Protein AF-A0A9P0MMR3-F1 (afdb_monomer_lite)

Organism: Acanthoscelides obtectus (NCBI:txid200917)

Structure (mmCIF, N/CA/C/O backbone):
data_AF-A0A9P0MMR3-F1
#
_entry.id   AF-A0A9P0MMR3-F1
#
loop_
_atom_site.group_PDB
_atom_site.id
_atom_site.type_symbol
_atom_site.label_atom_id
_atom_site.label_alt_id
_atom_site.label_comp_id
_atom_site.label_asym_id
_atom_site.label_entity_id
_atom_site.label_seq_id
_atom_site.pdbx_PDB_ins_code
_atom_site.Cartn_x
_atom_site.Cartn_y
_atom_site.Cartn_z
_atom_site.occupancy
_atom_site.B_iso_or_equiv
_atom_site.auth_seq_id
_atom_site.auth_comp_id
_atom_site.auth_asym_id
_atom_site.auth_atom_id
_atom_site.pdbx_PDB_model_num
ATOM 1 N N . MET A 1 1 ? 3.814 -23.183 -3.529 1.00 34.50 1 MET A N 1
ATOM 2 C CA . MET A 1 1 ? 4.160 -22.040 -2.656 1.00 34.50 1 MET A CA 1
ATOM 3 C C . MET A 1 1 ? 5.621 -21.688 -2.897 1.00 34.50 1 MET A C 1
ATOM 5 O O . MET A 1 1 ? 6.483 -22.452 -2.488 1.00 34.50 1 MET A O 1
ATOM 9 N N . GLN A 1 2 ? 5.901 -20.615 -3.640 1.00 33.88 2 GLN A N 1
ATOM 10 C CA . GLN A 1 2 ? 7.260 -20.095 -3.837 1.00 33.88 2 GLN A CA 1
ATOM 11 C C . GLN A 1 2 ? 7.485 -18.952 -2.844 1.00 33.88 2 GLN A C 1
ATOM 13 O O . GLN A 1 2 ? 6.692 -18.016 -2.793 1.00 33.88 2 GLN A O 1
ATOM 18 N N . TYR A 1 3 ? 8.532 -19.063 -2.030 1.00 31.17 3 TYR A N 1
ATOM 19 C CA . TYR A 1 3 ? 8.912 -18.060 -1.040 1.00 31.17 3 TYR A CA 1
ATOM 20 C C . TYR A 1 3 ? 9.879 -17.061 -1.685 1.00 31.17 3 TYR A C 1
ATOM 22 O O . TYR A 1 3 ? 10.925 -17.465 -2.193 1.00 31.17 3 TYR A O 1
ATOM 30 N N . ILE A 1 4 ? 9.547 -15.768 -1.665 1.00 45.44 4 ILE A N 1
ATOM 31 C CA . ILE A 1 4 ? 10.468 -14.704 -2.082 1.00 45.44 4 ILE A CA 1
ATOM 32 C C . ILE A 1 4 ? 11.330 -14.341 -0.869 1.00 45.44 4 ILE A C 1
ATOM 34 O O . ILE A 1 4 ? 10.827 -13.914 0.165 1.00 45.44 4 ILE A O 1
ATOM 38 N N . LYS A 1 5 ? 12.641 -14.571 -0.983 1.00 45.25 5 LYS A N 1
ATOM 39 C CA . LYS A 1 5 ? 13.635 -14.284 0.057 1.00 45.25 5 LYS A CA 1
ATOM 40 C C . LYS A 1 5 ? 14.046 -12.812 -0.050 1.00 45.25 5 LYS A C 1
ATOM 42 O O . LYS A 1 5 ? 14.695 -12.431 -1.021 1.00 45.25 5 LYS A O 1
ATOM 47 N N . ILE A 1 6 ? 13.665 -11.988 0.923 1.00 49.28 6 ILE A N 1
ATOM 48 C CA . ILE A 1 6 ? 14.084 -10.581 0.986 1.00 49.28 6 ILE A CA 1
ATOM 49 C C . ILE A 1 6 ? 15.432 -10.509 1.705 1.00 49.28 6 ILE A C 1
ATOM 51 O O . ILE A 1 6 ? 15.544 -10.873 2.873 1.00 49.28 6 ILE A O 1
ATOM 55 N N . HIS A 1 7 ? 16.464 -10.053 0.996 1.00 49.53 7 HIS A N 1
ATOM 56 C CA . HIS A 1 7 ? 17.766 -9.737 1.579 1.00 49.53 7 HIS A CA 1
ATOM 57 C C . HIS A 1 7 ? 17.802 -8.251 1.968 1.00 49.53 7 HIS A C 1
ATOM 59 O O . HIS A 1 7 ? 17.783 -7.382 1.095 1.00 49.53 7 HIS A O 1
ATOM 65 N N . ASN A 1 8 ? 17.854 -7.969 3.273 1.00 43.75 8 ASN A N 1
ATOM 66 C CA . ASN A 1 8 ? 18.071 -6.626 3.813 1.00 43.75 8 ASN A CA 1
ATOM 67 C C . ASN A 1 8 ? 19.559 -6.267 3.715 1.00 43.75 8 ASN A C 1
ATOM 69 O O . ASN A 1 8 ? 20.393 -6.916 4.342 1.00 43.75 8 ASN A O 1
ATOM 73 N N . TYR A 1 9 ? 19.878 -5.237 2.934 1.00 48.06 9 TYR A N 1
ATOM 74 C CA . TYR A 1 9 ? 21.189 -4.593 2.923 1.00 48.06 9 TYR A CA 1
ATOM 75 C C . TYR A 1 9 ? 20.982 -3.089 3.100 1.00 48.06 9 TYR A C 1
ATOM 77 O O . TYR A 1 9 ? 20.534 -2.411 2.171 1.00 48.06 9 TYR A O 1
ATOM 85 N N . ASP A 1 10 ? 21.305 -2.600 4.295 1.00 49.66 10 ASP A N 1
ATOM 86 C CA . ASP A 1 10 ? 21.458 -1.181 4.602 1.00 49.66 10 ASP A CA 1
ATOM 87 C C . ASP A 1 10 ? 22.781 -0.689 4.000 1.00 49.66 10 ASP A C 1
ATOM 89 O O . ASP A 1 10 ? 23.857 -1.142 4.392 1.00 49.66 10 ASP A O 1
ATOM 93 N N . ALA A 1 11 ? 22.720 0.219 3.023 1.00 45.44 11 ALA A N 1
ATOM 94 C CA . ALA A 1 11 ? 23.901 0.901 2.494 1.00 45.44 11 ALA A CA 1
ATOM 95 C C . ALA A 1 11 ? 23.573 2.358 2.106 1.00 45.44 11 ALA A C 1
ATOM 97 O O . ALA A 1 11 ? 22.445 2.626 1.680 1.00 45.44 11 ALA A O 1
ATOM 98 N N . PRO A 1 12 ? 24.525 3.303 2.252 1.00 49.56 12 PRO A N 1
ATOM 99 C CA . PRO A 1 12 ? 24.256 4.739 2.204 1.00 49.56 12 PRO A CA 1
ATOM 100 C C . PRO A 1 12 ? 24.059 5.259 0.773 1.00 49.56 12 PRO A C 1
ATOM 102 O O . PRO A 1 12 ? 24.617 4.727 -0.186 1.00 49.56 12 PRO A O 1
ATOM 105 N N . LEU A 1 13 ? 23.275 6.335 0.657 1.00 50.72 13 LEU A N 1
ATOM 106 C CA . LEU A 1 13 ? 22.993 7.087 -0.568 1.00 50.72 13 LEU A CA 1
ATOM 107 C C . LEU A 1 13 ? 24.263 7.753 -1.129 1.00 50.72 13 LEU A C 1
ATOM 109 O O . LEU A 1 13 ? 24.527 8.914 -0.835 1.00 50.72 13 LEU A O 1
ATOM 113 N N . GLU A 1 14 ? 25.011 7.062 -1.989 1.00 45.06 14 GLU A N 1
ATOM 114 C CA . GLU A 1 14 ? 25.963 7.717 -2.892 1.00 45.06 14 GLU A CA 1
ATOM 115 C C . GLU A 1 14 ? 25.780 7.287 -4.349 1.00 45.06 14 GLU A C 1
ATOM 117 O O . GLU A 1 14 ? 25.609 6.118 -4.701 1.00 45.06 14 GLU A O 1
ATOM 122 N N . MET A 1 15 ? 25.801 8.308 -5.203 1.00 53.66 15 MET A N 1
ATOM 123 C CA . MET A 1 15 ? 25.639 8.252 -6.645 1.00 53.66 15 MET A CA 1
ATOM 124 C C . MET A 1 15 ? 26.799 7.499 -7.301 1.00 53.66 15 MET A C 1
ATOM 126 O O . MET A 1 15 ? 27.866 8.069 -7.495 1.00 53.66 15 MET A O 1
ATOM 130 N N . VAL A 1 16 ? 26.575 6.262 -7.750 1.00 45.81 16 VAL A N 1
ATOM 131 C CA . VAL A 1 16 ? 27.387 5.664 -8.820 1.00 45.81 16 VAL A CA 1
ATOM 132 C C . VAL A 1 16 ? 26.504 4.777 -9.692 1.00 45.81 16 VAL A C 1
ATOM 134 O O . VAL A 1 16 ? 25.931 3.794 -9.226 1.00 45.81 16 VAL A O 1
ATOM 137 N N . ALA A 1 17 ? 26.446 5.097 -10.986 1.00 49.06 17 ALA A N 1
ATOM 138 C CA . ALA A 1 17 ? 26.015 4.181 -12.033 1.00 49.06 17 ALA A CA 1
ATOM 139 C C . ALA A 1 17 ? 26.987 2.985 -12.088 1.00 49.06 17 ALA A C 1
ATOM 141 O O . ALA A 1 17 ? 27.932 2.959 -12.874 1.00 49.06 17 ALA A O 1
ATOM 142 N N . LYS A 1 18 ? 26.801 2.005 -11.198 1.00 45.69 18 LYS A N 1
ATOM 143 C CA . LYS A 1 18 ? 27.467 0.702 -11.256 1.00 45.69 18 LYS A CA 1
ATOM 144 C C . LYS A 1 18 ? 26.534 -0.288 -11.944 1.00 45.69 18 LYS A C 1
ATOM 146 O O . LYS A 1 18 ? 25.351 -0.370 -11.630 1.00 45.69 18 LYS A O 1
ATOM 151 N N . ARG A 1 19 ? 27.114 -0.983 -12.922 1.00 49.12 19 ARG A N 1
ATOM 152 C CA . ARG A 1 19 ? 26.506 -1.981 -13.808 1.00 49.12 19 ARG A CA 1
ATOM 153 C C . ARG A 1 19 ? 25.524 -2.889 -13.068 1.00 49.12 19 ARG A C 1
ATOM 155 O O . ARG A 1 19 ? 25.860 -3.430 -12.021 1.00 49.12 19 ARG A O 1
ATOM 162 N N . ASP A 1 20 ? 24.345 -3.017 -13.668 1.00 57.41 20 ASP A N 1
ATOM 163 C CA . ASP A 1 20 ? 23.297 -4.015 -13.455 1.00 57.41 20 ASP A CA 1
ATOM 164 C C . ASP A 1 20 ? 23.376 -4.836 -12.164 1.00 57.41 20 ASP A C 1
ATOM 166 O O . ASP A 1 20 ? 23.573 -6.050 -12.188 1.00 57.41 20 ASP A O 1
ATOM 170 N N . SER A 1 21 ? 23.077 -4.208 -11.022 1.00 62.78 21 SER A N 1
ATOM 171 C CA . SER A 1 21 ? 22.437 -4.983 -9.964 1.00 62.78 21 SER A CA 1
ATOM 172 C C . SER A 1 21 ? 21.150 -5.534 -10.571 1.00 62.78 21 SER A C 1
ATOM 174 O O . SER A 1 21 ? 20.329 -4.748 -11.048 1.00 62.78 21 SER A O 1
ATOM 176 N N . GLY A 1 22 ? 20.968 -6.857 -10.598 1.00 85.25 22 GLY A N 1
ATOM 177 C CA . GLY A 1 22 ? 19.776 -7.556 -11.114 1.00 85.25 22 GLY A CA 1
ATOM 178 C C . GLY A 1 22 ? 18.480 -7.250 -10.350 1.00 85.25 22 GLY A C 1
ATOM 179 O O . GLY A 1 22 ? 17.554 -8.054 -10.337 1.00 85.25 22 GLY A O 1
ATOM 180 N N . TYR A 1 23 ? 18.415 -6.085 -9.708 1.00 89.75 23 TYR A N 1
ATOM 181 C CA . TYR A 1 23 ? 17.390 -5.629 -8.802 1.00 89.75 23 TYR A CA 1
ATOM 182 C C . TYR A 1 23 ? 17.092 -4.145 -9.024 1.00 89.75 23 TYR A C 1
ATOM 184 O O . TYR A 1 23 ? 17.996 -3.344 -9.271 1.00 89.75 23 TYR A O 1
ATOM 192 N N . TYR A 1 24 ? 15.827 -3.785 -8.862 1.00 89.88 24 TYR A N 1
ATOM 193 C CA . TYR A 1 24 ? 15.349 -2.424 -8.671 1.00 89.88 24 TYR A CA 1
ATOM 194 C C . TYR A 1 24 ? 14.958 -2.195 -7.210 1.00 89.88 24 TYR A C 1
ATOM 196 O O . TYR A 1 24 ? 14.756 -3.145 -6.457 1.00 89.88 24 TYR A O 1
ATOM 204 N N . LYS A 1 25 ? 14.830 -0.932 -6.805 1.00 90.81 25 LYS A N 1
ATOM 205 C CA . LYS A 1 25 ? 14.342 -0.557 -5.475 1.00 90.81 25 LYS A CA 1
ATOM 206 C C . LYS A 1 25 ? 12.849 -0.238 -5.529 1.00 90.81 25 LYS A C 1
ATOM 208 O O . LYS A 1 25 ? 12.412 0.466 -6.433 1.00 90.81 25 LYS A O 1
ATOM 213 N N . CYS A 1 26 ? 12.090 -0.762 -4.570 1.00 92.38 26 CYS A N 1
ATOM 214 C CA . CYS A 1 26 ? 10.693 -0.409 -4.346 1.00 92.38 26 CYS A CA 1
ATOM 215 C C . CYS A 1 26 ? 10.598 1.032 -3.831 1.00 92.38 26 CYS A C 1
ATOM 217 O O . CYS A 1 26 ? 11.261 1.373 -2.856 1.00 92.38 26 CYS A O 1
ATOM 219 N N . ASP A 1 27 ? 9.738 1.855 -4.419 1.00 92.31 27 ASP A N 1
ATOM 220 C CA . ASP A 1 27 ? 9.565 3.262 -4.035 1.00 92.31 27 ASP A CA 1
ATOM 221 C C . ASP A 1 27 ? 8.799 3.448 -2.713 1.00 92.31 27 ASP A C 1
ATOM 223 O O . ASP A 1 27 ? 8.794 4.539 -2.154 1.00 92.31 27 ASP A O 1
ATOM 227 N N . SER A 1 28 ? 8.156 2.395 -2.193 1.00 93.75 28 SER A N 1
ATOM 228 C CA . SER A 1 28 ? 7.421 2.452 -0.920 1.00 93.75 28 SER A CA 1
ATOM 229 C C . SER A 1 28 ? 8.237 1.948 0.271 1.00 93.75 28 SER A C 1
ATOM 231 O O . SER A 1 28 ? 8.272 2.616 1.300 1.00 93.75 28 SER A O 1
ATOM 233 N N . CYS A 1 29 ? 8.876 0.779 0.159 1.00 94.12 29 CYS A N 1
ATOM 234 C CA . CYS A 1 29 ? 9.623 0.171 1.267 1.00 94.12 29 CYS A CA 1
ATOM 235 C C . CYS A 1 29 ? 11.145 0.205 1.090 1.00 94.12 29 CYS A C 1
ATOM 237 O O . CYS A 1 29 ? 11.857 -0.310 1.944 1.00 94.12 29 CYS A O 1
ATOM 239 N N . PHE A 1 30 ? 11.653 0.734 -0.031 1.00 92.12 30 PHE A N 1
ATOM 240 C CA . PHE A 1 30 ? 13.079 0.735 -0.400 1.00 92.12 30 PHE A CA 1
ATOM 241 C C . PHE A 1 30 ? 13.733 -0.661 -0.477 1.00 92.12 30 PHE A C 1
ATOM 243 O O . PHE A 1 30 ? 14.950 -0.788 -0.644 1.00 92.12 30 PHE A O 1
ATOM 250 N N . GLY A 1 31 ? 12.925 -1.726 -0.431 1.00 91.00 31 GLY A N 1
ATOM 251 C CA . GLY A 1 31 ? 13.357 -3.106 -0.630 1.00 91.00 31 GLY A CA 1
ATOM 252 C C . GLY A 1 31 ? 13.800 -3.377 -2.069 1.00 91.00 31 GLY A C 1
ATOM 253 O O . GLY A 1 31 ? 13.408 -2.676 -3.002 1.00 91.00 31 GLY A O 1
ATOM 254 N N . SER A 1 32 ? 14.629 -4.400 -2.259 1.00 91.38 32 SER A N 1
ATOM 255 C CA . SER A 1 32 ? 15.117 -4.804 -3.582 1.00 91.38 32 SER A CA 1
ATOM 256 C C . SER A 1 32 ? 14.155 -5.793 -4.251 1.00 91.38 32 SER A C 1
ATOM 258 O O . SER A 1 32 ? 13.713 -6.751 -3.623 1.00 91.38 32 SER A O 1
ATOM 260 N N . VAL A 1 33 ? 13.875 -5.605 -5.539 1.00 90.44 33 VAL A N 1
ATOM 261 C CA . VAL A 1 33 ? 13.003 -6.460 -6.360 1.00 90.44 33 VAL A CA 1
ATOM 262 C C . VAL A 1 33 ? 13.769 -6.897 -7.601 1.00 90.44 33 VAL A C 1
ATOM 264 O O . VAL A 1 33 ? 14.322 -6.041 -8.283 1.00 90.44 33 VAL A O 1
ATOM 267 N N . HI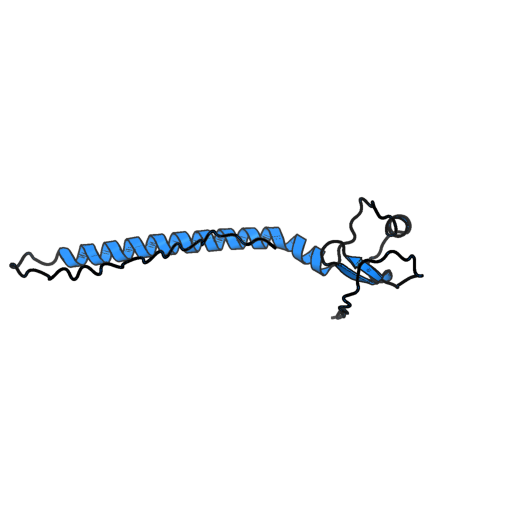S A 1 34 ? 13.819 -8.196 -7.909 1.00 90.31 34 HIS A N 1
ATOM 268 C CA . HIS A 1 34 ? 14.520 -8.688 -9.103 1.00 90.31 34 HIS A CA 1
ATOM 269 C C . HIS A 1 34 ? 13.963 -8.044 -10.375 1.00 90.31 34 HIS A C 1
ATOM 271 O O . HIS A 1 34 ? 12.744 -7.973 -10.526 1.00 90.31 34 HIS A O 1
ATOM 277 N N . LYS A 1 35 ? 14.829 -7.658 -11.319 1.00 87.75 35 LYS A N 1
ATOM 278 C CA . LYS A 1 35 ? 14.399 -7.096 -12.614 1.00 87.75 35 LYS A CA 1
ATOM 279 C C . LYS A 1 35 ? 13.437 -8.033 -13.355 1.00 87.75 35 LYS A C 1
ATOM 281 O O . LYS A 1 35 ? 12.439 -7.566 -13.897 1.00 87.75 35 LYS A O 1
ATOM 286 N N . ASP A 1 36 ? 13.689 -9.337 -13.279 1.00 86.06 36 ASP A N 1
ATOM 287 C CA . ASP A 1 36 ? 12.886 -10.366 -13.950 1.00 86.06 36 ASP A CA 1
ATOM 288 C C . ASP A 1 36 ? 11.531 -10.617 -13.268 1.00 86.06 36 ASP A C 1
ATOM 290 O O . ASP A 1 36 ? 10.610 -11.132 -13.891 1.00 86.06 36 ASP A O 1
ATOM 294 N N . CYS A 1 37 ? 11.373 -10.239 -11.993 1.00 85.94 37 CYS A N 1
ATOM 295 C CA . CYS A 1 37 ? 10.119 -10.442 -11.262 1.00 85.94 37 CYS A CA 1
ATOM 296 C C . CYS A 1 37 ? 9.098 -9.318 -11.481 1.00 85.94 37 CYS A C 1
ATOM 298 O O . CYS A 1 37 ? 7.915 -9.527 -11.232 1.00 85.94 37 CYS A O 1
ATOM 300 N N . VAL A 1 38 ? 9.526 -8.122 -11.906 1.00 85.94 38 VAL A N 1
ATOM 301 C CA . VAL A 1 38 ? 8.635 -6.946 -11.996 1.00 85.94 38 VAL A CA 1
ATOM 302 C C . VAL A 1 38 ? 7.913 -6.798 -13.333 1.00 85.94 38 VAL A C 1
ATOM 304 O O . VAL A 1 38 ? 7.099 -5.887 -13.455 1.00 85.94 38 VAL A O 1
ATOM 307 N N . ASN A 1 39 ? 8.154 -7.698 -14.297 1.00 87.12 39 ASN A N 1
ATOM 308 C CA . ASN A 1 39 ? 7.462 -7.762 -15.596 1.00 87.12 39 ASN A CA 1
ATOM 309 C C . ASN A 1 39 ? 7.310 -6.392 -16.285 1.00 87.12 39 ASN A C 1
ATOM 311 O O . ASN A 1 39 ? 6.271 -6.090 -16.868 1.00 87.12 39 ASN A O 1
ATOM 315 N N . LEU A 1 40 ? 8.344 -5.553 -16.192 1.00 88.38 40 LEU A N 1
ATOM 316 C CA . LEU A 1 40 ? 8.338 -4.231 -16.807 1.00 88.38 40 LEU A CA 1
ATOM 317 C C . LEU A 1 40 ? 8.492 -4.357 -18.322 1.00 88.38 40 LEU A C 1
ATOM 319 O O . LEU A 1 40 ? 9.330 -5.110 -18.823 1.00 88.38 40 LEU A O 1
ATOM 323 N N . THR A 1 41 ? 7.732 -3.558 -19.058 1.00 90.50 41 THR A N 1
ATOM 324 C CA . THR A 1 41 ? 7.919 -3.381 -20.497 1.00 90.50 41 THR A CA 1
ATOM 325 C C . THR A 1 41 ? 9.259 -2.702 -20.790 1.00 90.50 41 THR A C 1
ATOM 327 O O . THR A 1 41 ? 9.830 -1.994 -19.955 1.00 90.50 41 THR A O 1
ATOM 330 N N . SER A 1 42 ? 9.766 -2.848 -22.018 1.00 87.94 42 SER A N 1
ATOM 331 C CA . SER A 1 42 ? 11.028 -2.211 -22.426 1.00 87.94 42 SER A CA 1
ATOM 332 C C . SER A 1 42 ? 11.016 -0.687 -22.248 1.00 87.94 42 SER A C 1
ATOM 334 O O . SER A 1 42 ? 12.058 -0.095 -21.972 1.00 87.94 42 SER A O 1
ATOM 336 N N . SER A 1 43 ? 9.850 -0.051 -22.385 1.00 89.25 43 SER A N 1
ATOM 337 C CA . SER A 1 43 ? 9.673 1.387 -22.157 1.00 89.25 43 SER A CA 1
ATOM 338 C C . SER A 1 43 ? 9.795 1.748 -20.675 1.00 89.25 43 SER A C 1
ATOM 340 O O . SER A 1 43 ? 10.483 2.706 -20.338 1.00 89.25 43 SER A O 1
ATOM 342 N N . GLU A 1 44 ? 9.204 0.957 -19.779 1.00 89.12 44 GLU A N 1
ATOM 343 C CA . GLU A 1 44 ? 9.274 1.188 -18.330 1.00 89.12 44 GLU A CA 1
ATOM 344 C C . GLU A 1 44 ? 10.682 0.951 -17.780 1.00 89.12 44 GLU A C 1
ATOM 346 O O . GLU A 1 44 ? 11.179 1.749 -16.984 1.00 89.12 44 GLU A O 1
ATOM 351 N N . VAL A 1 45 ? 11.370 -0.089 -18.261 1.00 89.19 45 VAL A N 1
ATOM 352 C CA . VAL A 1 45 ? 12.774 -0.371 -17.918 1.00 89.19 45 VAL A CA 1
ATOM 353 C C . VAL A 1 45 ? 13.674 0.830 -18.223 1.00 89.19 45 VAL A C 1
ATOM 355 O O . VAL A 1 45 ? 14.524 1.181 -17.403 1.00 89.19 45 VAL A O 1
ATOM 358 N N . ARG A 1 46 ? 13.467 1.504 -19.365 1.00 87.81 46 ARG A N 1
ATOM 359 C CA . ARG A 1 46 ? 14.224 2.711 -19.751 1.00 87.81 46 ARG A CA 1
ATOM 360 C C . ARG A 1 46 ? 13.974 3.896 -18.818 1.00 87.81 46 ARG A C 1
ATOM 362 O O . ARG A 1 46 ? 14.847 4.750 -18.689 1.00 87.81 46 ARG A O 1
ATOM 369 N N . CYS A 1 47 ? 12.818 3.949 -18.159 1.00 88.25 47 CYS A N 1
ATOM 370 C CA . CYS A 1 47 ? 12.468 5.017 -17.225 1.00 88.25 47 CYS A CA 1
ATOM 371 C C . CYS A 1 47 ? 13.002 4.784 -15.803 1.00 88.25 47 CYS A C 1
ATOM 373 O O . CYS A 1 47 ? 13.179 5.749 -15.064 1.00 88.25 47 CYS A O 1
ATOM 375 N N . MET A 1 48 ? 13.298 3.539 -15.414 1.00 87.06 48 MET A N 1
ATOM 376 C CA . MET A 1 48 ? 13.784 3.211 -14.067 1.00 87.06 48 MET A CA 1
ATOM 377 C C . MET A 1 48 ? 15.063 3.950 -13.624 1.00 87.06 48 MET A C 1
ATOM 379 O O . MET A 1 48 ? 15.093 4.386 -12.474 1.00 87.06 48 MET A O 1
ATOM 383 N N . PRO A 1 49 ? 16.108 4.150 -14.450 1.00 84.12 49 PRO A N 1
ATOM 384 C CA . PRO A 1 49 ? 17.306 4.877 -14.016 1.00 84.12 49 PRO A CA 1
ATOM 385 C C . PRO A 1 49 ? 17.111 6.400 -13.892 1.00 84.12 49 PRO A C 1
ATOM 387 O O . PRO A 1 49 ? 18.012 7.090 -13.416 1.00 84.12 49 PRO A O 1
ATOM 390 N N . LEU A 1 50 ? 15.969 6.954 -14.319 1.00 86.75 50 LEU A N 1
ATOM 391 C CA . LEU A 1 50 ? 15.724 8.394 -14.266 1.00 86.75 50 LEU A CA 1
ATOM 392 C C . LEU A 1 50 ? 15.394 8.837 -12.834 1.00 86.75 50 LEU A C 1
ATOM 394 O O . LEU A 1 50 ? 14.452 8.341 -12.221 1.00 86.75 50 LEU A O 1
ATOM 398 N N . GLN A 1 51 ? 16.129 9.831 -12.326 1.00 79.25 51 GLN A N 1
ATOM 399 C CA . GLN A 1 51 ? 15.944 10.363 -10.966 1.00 79.25 51 GLN A CA 1
ATOM 400 C C . GLN A 1 51 ? 14.576 11.028 -10.739 1.00 79.25 51 GLN A C 1
ATOM 402 O O . GLN A 1 51 ? 14.090 11.068 -9.615 1.00 79.25 51 GLN A O 1
ATOM 407 N N . LYS A 1 52 ? 13.951 11.561 -11.796 1.00 84.12 52 LYS A N 1
ATOM 408 C CA . LYS A 1 52 ? 12.648 12.247 -11.750 1.00 84.12 52 LYS A CA 1
ATOM 409 C C . LYS A 1 52 ? 11.596 11.479 -12.548 1.00 84.12 52 LYS A C 1
ATOM 411 O O . LYS A 1 52 ? 10.965 12.028 -13.450 1.00 84.12 52 LYS A O 1
ATOM 416 N N . ARG A 1 53 ? 11.458 10.182 -12.278 1.00 87.38 53 ARG A N 1
ATOM 417 C CA . ARG A 1 53 ? 10.428 9.352 -12.912 1.00 87.38 53 ARG A CA 1
ATOM 418 C C . ARG A 1 53 ? 9.061 9.596 -12.268 1.00 87.38 53 ARG A C 1
ATOM 420 O O . ARG A 1 53 ? 8.958 9.715 -11.053 1.00 87.38 53 ARG A O 1
ATOM 427 N N . VAL A 1 54 ? 8.018 9.654 -13.097 1.00 86.44 54 VAL A N 1
ATOM 428 C CA . VAL A 1 54 ? 6.613 9.721 -12.644 1.00 86.44 54 VAL A CA 1
ATOM 429 C C . VAL A 1 54 ? 6.106 8.332 -12.247 1.00 86.44 54 VAL A C 1
ATOM 431 O O . VAL A 1 54 ? 5.282 8.195 -11.348 1.00 86.44 54 VAL A O 1
ATOM 434 N N . LEU A 1 55 ? 6.609 7.296 -12.922 1.00 87.00 55 LEU A N 1
ATOM 435 C CA . LEU A 1 55 ? 6.192 5.919 -12.704 1.00 87.00 55 LEU A CA 1
ATOM 436 C C . LEU A 1 55 ? 6.919 5.334 -11.489 1.00 87.00 55 LEU A C 1
ATOM 438 O O . LEU A 1 55 ? 8.150 5.258 -11.472 1.00 87.00 55 LEU A O 1
ATOM 442 N N . LEU A 1 56 ? 6.138 4.933 -10.487 1.00 90.69 56 LEU A N 1
ATOM 443 C CA . LEU A 1 56 ? 6.633 4.313 -9.262 1.00 90.69 56 LEU A CA 1
ATOM 444 C C . LEU A 1 56 ? 6.700 2.794 -9.423 1.00 90.69 56 LEU A C 1
ATOM 446 O O . LEU A 1 56 ? 5.756 2.160 -9.895 1.00 90.69 56 LEU A O 1
ATOM 450 N N . LEU A 1 57 ? 7.799 2.203 -8.972 1.00 92.19 57 LEU A N 1
ATOM 451 C CA . LEU A 1 57 ? 7.976 0.770 -8.856 1.00 92.19 57 LEU A CA 1
ATOM 452 C C . LEU A 1 57 ? 7.626 0.326 -7.437 1.00 92.19 57 LEU A C 1
ATOM 454 O O . LEU A 1 57 ? 8.372 0.569 -6.494 1.00 92.19 57 LEU A O 1
ATOM 458 N N . ILE A 1 58 ? 6.507 -0.372 -7.281 1.00 92.88 58 ILE A N 1
ATOM 459 C CA . ILE A 1 58 ? 6.047 -0.874 -5.982 1.00 92.88 58 ILE A CA 1
ATOM 460 C C . ILE A 1 58 ? 6.152 -2.403 -5.971 1.00 92.88 58 ILE A C 1
ATOM 462 O O . ILE A 1 58 ? 5.694 -3.058 -6.907 1.00 92.88 58 ILE A O 1
ATOM 466 N N . CYS A 1 59 ? 6.757 -2.984 -4.930 1.00 92.25 59 CYS A N 1
ATOM 467 C CA . CYS A 1 59 ? 6.839 -4.439 -4.778 1.00 92.25 59 CYS A CA 1
ATOM 468 C C . CYS A 1 59 ? 5.464 -5.048 -4.465 1.00 92.25 59 CYS A C 1
ATOM 470 O O . CYS A 1 59 ? 4.551 -4.359 -4.004 1.00 92.25 59 CYS A O 1
ATOM 472 N N . ASP A 1 60 ? 5.310 -6.352 -4.683 1.00 91.75 60 ASP A N 1
ATOM 473 C CA . ASP A 1 60 ? 4.009 -7.006 -4.526 1.00 91.75 60 ASP A CA 1
ATOM 474 C C . ASP A 1 60 ? 3.494 -7.005 -3.083 1.00 91.75 60 ASP A C 1
ATOM 476 O O . ASP A 1 60 ? 2.288 -6.907 -2.869 1.00 91.75 60 ASP A O 1
ATOM 480 N N . GLU A 1 61 ? 4.381 -7.026 -2.089 1.00 92.19 61 GLU A N 1
ATOM 481 C CA . GLU A 1 61 ? 3.996 -6.886 -0.681 1.00 92.19 61 GLU A CA 1
ATOM 482 C C . GLU A 1 61 ? 3.367 -5.517 -0.407 1.00 92.19 61 GLU A C 1
ATOM 484 O O . GLU A 1 61 ? 2.270 -5.428 0.148 1.00 92.19 61 GLU A O 1
ATOM 489 N N . CYS A 1 62 ? 4.012 -4.444 -0.873 1.00 94.19 62 CYS A N 1
ATOM 490 C CA . CYS A 1 62 ? 3.474 -3.093 -0.772 1.00 94.19 62 CYS A CA 1
ATOM 491 C C . CYS A 1 62 ? 2.163 -2.952 -1.557 1.00 94.19 62 CYS A C 1
ATOM 493 O O . CYS A 1 62 ? 1.219 -2.359 -1.042 1.00 94.19 62 CYS A O 1
ATOM 495 N N . LYS A 1 63 ? 2.050 -3.537 -2.759 1.00 92.88 63 LYS A N 1
ATOM 496 C CA . LYS A 1 63 ? 0.788 -3.543 -3.524 1.00 92.88 6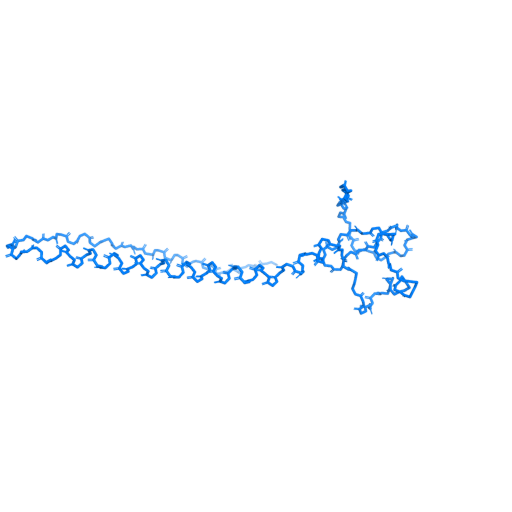3 LYS A CA 1
ATOM 497 C C . LYS A 1 63 ? -0.341 -4.209 -2.740 1.00 92.88 63 LYS A C 1
ATOM 499 O O . LYS A 1 63 ? -1.439 -3.663 -2.669 1.00 92.88 63 LYS A O 1
ATOM 504 N N . GLN A 1 64 ? -0.079 -5.366 -2.132 1.00 94.25 64 GLN A N 1
ATOM 505 C CA . GLN A 1 64 ? -1.068 -6.075 -1.320 1.00 94.25 64 GLN A CA 1
ATOM 506 C C . GLN A 1 64 ? -1.471 -5.272 -0.084 1.00 94.25 64 GLN A C 1
ATOM 508 O O . GLN A 1 64 ? -2.654 -5.227 0.252 1.00 94.25 64 GLN A O 1
ATOM 513 N N . LEU A 1 65 ? -0.514 -4.623 0.581 1.00 94.00 65 LEU A N 1
ATOM 514 C CA . LEU A 1 65 ? -0.796 -3.770 1.730 1.00 94.00 65 LEU A CA 1
ATOM 515 C C . LEU A 1 65 ? -1.674 -2.579 1.335 1.00 94.00 65 LEU A C 1
ATOM 517 O O . LEU A 1 65 ? -2.709 -2.359 1.961 1.00 94.00 65 LEU A O 1
ATOM 521 N N . ILE A 1 66 ? -1.312 -1.863 0.268 1.00 93.69 66 ILE A N 1
ATOM 522 C CA . ILE A 1 66 ? -2.080 -0.724 -0.256 1.00 93.69 66 ILE A CA 1
ATOM 523 C C . ILE A 1 66 ? -3.500 -1.163 -0.634 1.00 93.69 66 ILE A C 1
ATOM 525 O O . ILE A 1 66 ? -4.464 -0.491 -0.278 1.00 93.69 66 ILE A O 1
ATOM 529 N N . ALA A 1 67 ? -3.654 -2.324 -1.276 1.00 93.81 67 ALA A N 1
ATOM 530 C CA . ALA A 1 67 ? -4.967 -2.869 -1.618 1.00 93.81 67 ALA A CA 1
ATOM 531 C C . ALA A 1 67 ? -5.818 -3.212 -0.379 1.00 93.81 67 ALA A C 1
ATOM 533 O O . ALA A 1 67 ? -7.042 -3.095 -0.419 1.00 93.81 67 ALA A O 1
ATOM 534 N N . ARG A 1 68 ? -5.191 -3.620 0.733 1.00 94.31 68 ARG A N 1
ATOM 535 C CA . ARG A 1 68 ? -5.871 -3.954 1.997 1.00 94.31 68 ARG A CA 1
ATOM 536 C C . ARG A 1 68 ? -6.126 -2.743 2.895 1.00 94.31 68 ARG A C 1
ATOM 538 O O . ARG A 1 68 ? -6.988 -2.829 3.769 1.00 94.31 68 ARG A O 1
ATOM 545 N N . MET A 1 69 ? -5.432 -1.622 2.693 1.00 94.31 69 MET A N 1
ATOM 546 C CA . MET A 1 69 ? -5.564 -0.426 3.535 1.00 94.31 69 MET A CA 1
ATOM 547 C C . MET A 1 69 ? -7.011 0.065 3.704 1.00 94.31 69 MET A C 1
ATOM 549 O O . MET A 1 69 ? -7.399 0.297 4.848 1.00 94.31 69 MET A O 1
ATOM 553 N N . PRO A 1 70 ? -7.847 0.182 2.651 1.00 93.81 70 PRO A N 1
ATOM 554 C CA . PRO A 1 70 ? -9.230 0.637 2.816 1.00 93.81 70 PRO A CA 1
ATOM 555 C C . PRO A 1 70 ? -10.043 -0.266 3.752 1.00 93.81 70 PRO A C 1
ATOM 557 O O . PRO A 1 70 ? -10.809 0.213 4.586 1.00 93.81 70 PRO A O 1
ATOM 560 N N . TYR A 1 71 ? -9.832 -1.580 3.654 1.00 95.25 71 TYR A N 1
ATOM 561 C CA . TYR A 1 71 ? -10.475 -2.556 4.527 1.00 95.25 71 TYR A CA 1
ATOM 562 C C . TYR A 1 71 ? -9.986 -2.430 5.976 1.00 95.25 71 TYR A C 1
ATOM 564 O O . TYR A 1 71 ? -10.792 -2.446 6.903 1.00 95.25 71 TYR A O 1
ATOM 572 N N . MET A 1 72 ? -8.680 -2.234 6.180 1.00 94.94 72 MET A N 1
ATOM 573 C CA . MET A 1 72 ? -8.116 -1.996 7.512 1.00 94.94 72 MET A CA 1
ATOM 574 C C . MET A 1 72 ? -8.690 -0.735 8.164 1.00 94.94 72 MET A C 1
ATOM 576 O O . MET A 1 72 ? -9.066 -0.781 9.332 1.00 94.94 72 MET A O 1
ATOM 580 N N . VAL A 1 73 ? -8.810 0.364 7.414 1.00 96.44 73 VAL A N 1
ATOM 581 C CA . VAL A 1 73 ? -9.417 1.611 7.905 1.00 96.44 73 VAL A CA 1
ATOM 582 C C . VAL A 1 73 ? -10.863 1.371 8.335 1.00 96.44 73 VAL A C 1
ATOM 584 O O . VAL A 1 73 ? -11.230 1.736 9.450 1.00 96.44 73 VAL A O 1
ATOM 587 N N . LYS A 1 74 ? -11.654 0.679 7.507 1.00 96.94 74 LYS A N 1
ATOM 588 C CA . LYS A 1 74 ? -13.044 0.341 7.829 1.00 96.94 74 LYS A CA 1
ATOM 589 C C . LYS A 1 74 ? -13.158 -0.479 9.120 1.00 96.94 74 LYS A C 1
ATOM 591 O O . LYS A 1 74 ? -13.933 -0.118 9.999 1.00 96.94 74 LYS A O 1
ATOM 596 N N . MET A 1 75 ? -12.346 -1.528 9.277 1.00 96.75 75 MET A N 1
ATOM 597 C CA . MET A 1 75 ? -12.333 -2.330 10.509 1.00 96.75 75 MET A CA 1
ATOM 598 C C . MET A 1 75 ? -11.958 -1.494 11.738 1.00 96.75 75 MET A C 1
ATOM 600 O O . MET A 1 75 ? -12.541 -1.659 12.805 1.00 96.75 75 MET A O 1
ATOM 604 N N . MET A 1 76 ? -10.999 -0.571 11.614 1.00 96.75 76 MET A N 1
ATOM 605 C CA . MET A 1 76 ? -10.629 0.314 12.722 1.00 96.75 76 MET A CA 1
ATOM 606 C C . MET A 1 76 ? -11.775 1.247 13.126 1.00 96.75 76 MET A C 1
ATOM 608 O O . MET A 1 76 ? -11.927 1.550 14.309 1.00 96.75 76 MET A O 1
ATOM 612 N N . GLU A 1 77 ? -12.574 1.720 12.172 1.00 97.25 77 GLU A N 1
ATOM 613 C CA . GLU A 1 77 ? -13.759 2.535 12.448 1.00 97.25 77 GLU A CA 1
ATOM 614 C C . GLU A 1 77 ? -14.878 1.728 13.112 1.00 97.25 77 GLU A C 1
ATOM 616 O O . GLU A 1 77 ? -15.493 2.213 14.064 1.00 97.25 77 GLU A O 1
ATOM 621 N N . GLU A 1 78 ? -15.108 0.495 12.660 1.00 97.12 78 GLU A N 1
ATOM 622 C CA . GLU A 1 78 ? -16.062 -0.437 13.271 1.00 97.12 78 GLU A CA 1
ATOM 623 C C . GLU A 1 78 ? -15.671 -0.740 14.722 1.00 97.12 78 GLU A C 1
ATOM 625 O O . GLU A 1 78 ? -16.468 -0.512 15.630 1.00 97.12 78 GLU A O 1
ATOM 630 N N . ILE A 1 79 ? -14.408 -1.093 14.975 1.00 97.19 79 ILE A N 1
ATOM 631 C CA . ILE A 1 79 ? -13.895 -1.339 16.332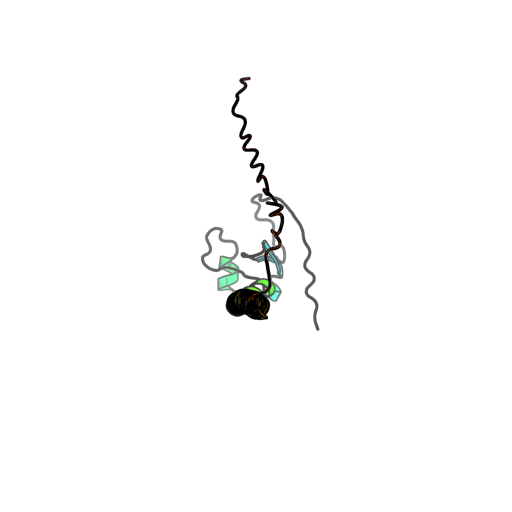 1.00 97.19 79 ILE A CA 1
ATOM 632 C C . ILE A 1 79 ? -14.039 -0.095 17.219 1.00 97.19 79 ILE A C 1
ATOM 634 O O . ILE A 1 79 ? -14.440 -0.193 18.379 1.00 97.19 79 ILE A O 1
ATOM 638 N N . LYS A 1 80 ? -13.735 1.103 16.703 1.00 96.62 80 LYS A N 1
ATOM 639 C CA . LYS A 1 80 ? -13.920 2.353 17.462 1.00 96.62 80 LYS A CA 1
ATOM 640 C C . LYS A 1 80 ? -15.384 2.582 17.835 1.00 96.62 80 LYS A C 1
ATOM 642 O O . LYS A 1 80 ? -15.651 3.063 18.937 1.00 96.62 80 LYS A O 1
ATOM 647 N N . ARG A 1 81 ? -16.313 2.249 16.937 1.00 96.75 81 ARG A N 1
ATOM 648 C CA . ARG A 1 81 ? -17.755 2.344 17.183 1.00 96.75 81 ARG A CA 1
ATOM 649 C C . ARG A 1 81 ? -18.193 1.351 18.253 1.00 96.75 81 ARG A C 1
ATOM 651 O O . ARG A 1 81 ? -18.792 1.768 19.236 1.00 96.75 81 ARG A O 1
ATOM 658 N N . GLU A 1 82 ? -17.800 0.088 18.125 1.00 95.69 82 GLU A N 1
ATOM 659 C CA . GLU A 1 82 ? -18.107 -0.953 19.110 1.00 95.69 82 GLU A CA 1
ATOM 660 C C . GLU A 1 82 ? -17.569 -0.602 20.504 1.00 95.69 82 GLU A C 1
ATOM 662 O O . GLU A 1 82 ? -18.274 -0.746 21.502 1.00 95.69 82 GLU A O 1
ATOM 667 N N . LEU A 1 83 ? -16.351 -0.055 20.595 1.00 95.62 83 LEU A N 1
ATOM 668 C CA . LEU A 1 83 ? -15.785 0.426 21.859 1.00 95.62 83 LEU A CA 1
ATOM 669 C C . LEU A 1 83 ? -16.570 1.605 22.449 1.00 95.62 83 LEU A C 1
ATOM 671 O O . LEU A 1 83 ? -16.740 1.684 23.671 1.00 95.62 83 LEU A O 1
ATOM 675 N N . ALA A 1 84 ? -17.034 2.535 21.613 1.00 93.50 84 ALA A N 1
ATOM 676 C CA . ALA A 1 84 ? -17.849 3.661 22.057 1.00 93.50 84 ALA A CA 1
ATOM 677 C C . ALA A 1 84 ? -19.209 3.187 22.594 1.00 93.50 84 ALA A C 1
ATOM 679 O O . ALA A 1 84 ? -19.627 3.619 23.674 1.00 93.50 84 ALA A O 1
ATOM 680 N N . ASP A 1 85 ? -19.847 2.251 21.894 1.00 93.38 85 ASP A N 1
ATOM 681 C CA . ASP A 1 85 ? -21.121 1.653 22.287 1.00 93.38 85 ASP A CA 1
ATOM 682 C C . ASP A 1 85 ? -20.980 0.858 23.587 1.00 93.38 85 ASP A C 1
ATOM 684 O O . ASP A 1 85 ? -21.750 1.063 24.530 1.00 93.38 85 ASP A O 1
ATOM 688 N N . LEU A 1 86 ? -19.935 0.034 23.705 1.00 93.06 86 LEU A N 1
ATOM 689 C CA . LEU A 1 86 ? -19.641 -0.726 24.918 1.00 93.06 86 LEU A CA 1
ATOM 690 C C . LEU A 1 86 ? -19.426 0.199 26.124 1.00 93.06 86 LEU A C 1
ATOM 692 O O . LEU A 1 86 ? -19.992 -0.024 27.195 1.00 93.06 86 LEU A O 1
ATOM 696 N N . LYS A 1 87 ? -18.654 1.279 25.956 1.00 90.38 87 LYS A N 1
ATOM 697 C CA . LYS A 1 87 ? -18.410 2.268 27.017 1.00 90.38 87 LYS A CA 1
ATOM 698 C C . LYS A 1 87 ? -19.684 3.016 27.417 1.00 90.38 87 LYS A C 1
ATOM 700 O O . LYS A 1 87 ? -19.865 3.322 28.598 1.00 90.38 87 LYS A O 1
ATOM 705 N N . SER A 1 88 ? -20.555 3.321 26.457 1.00 87.44 88 SER A N 1
ATOM 706 C CA . SER A 1 88 ? -21.855 3.956 26.698 1.00 87.44 88 SER A CA 1
ATOM 707 C C . SER A 1 88 ? -22.781 3.038 27.496 1.00 87.44 88 SER A C 1
ATOM 709 O O . SER A 1 88 ? -23.326 3.449 28.523 1.00 87.44 88 SER A O 1
ATOM 711 N N . ASN A 1 89 ? -22.890 1.774 27.089 1.00 82.00 89 ASN A N 1
ATOM 712 C CA . ASN A 1 89 ? -23.733 0.781 27.752 1.00 82.00 89 ASN A CA 1
ATOM 713 C 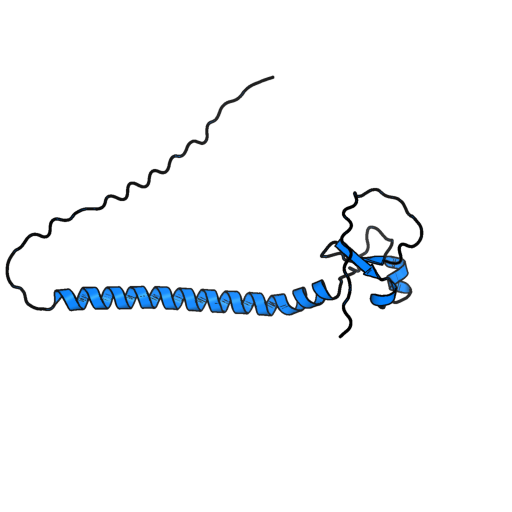C . ASN A 1 89 ? -23.233 0.465 29.166 1.00 82.00 89 ASN A C 1
ATOM 715 O O . ASN A 1 89 ? -24.018 0.513 30.108 1.00 82.00 89 ASN A O 1
ATOM 719 N N . TYR A 1 90 ? -21.919 0.309 29.358 1.00 82.75 90 TYR A N 1
ATOM 720 C CA . TYR A 1 90 ? -21.337 0.119 30.690 1.00 82.75 90 TYR A CA 1
ATOM 721 C C . TYR A 1 90 ? -21.688 1.263 31.655 1.00 82.75 90 TYR A C 1
ATOM 723 O O . TYR A 1 90 ? -22.033 1.031 32.816 1.00 82.75 90 TYR A O 1
ATOM 731 N N . ARG A 1 91 ? -21.648 2.519 31.187 1.00 77.06 91 ARG A N 1
ATOM 732 C CA . ARG A 1 91 ? -22.049 3.680 32.000 1.00 77.06 91 ARG A CA 1
ATOM 733 C C . ARG A 1 91 ? -23.533 3.646 32.363 1.00 77.06 91 ARG A C 1
ATOM 735 O O . ARG A 1 91 ? -23.866 3.923 33.514 1.00 77.06 91 ARG A O 1
ATOM 742 N N . LYS A 1 92 ? -24.407 3.294 31.416 1.00 75.25 92 LYS A N 1
ATOM 743 C CA . LYS A 1 92 ? -25.857 3.181 31.647 1.00 75.25 92 LYS A CA 1
ATOM 744 C C . LYS A 1 92 ? -26.186 2.073 32.647 1.00 75.25 92 LYS A C 1
ATOM 746 O O . LYS A 1 92 ? -26.953 2.315 33.573 1.00 75.25 92 LYS A O 1
ATOM 751 N N . ASP A 1 93 ? -25.548 0.913 32.527 1.00 74.62 93 ASP A N 1
ATOM 752 C CA . ASP A 1 93 ? -25.762 -0.221 33.431 1.00 74.62 93 ASP A CA 1
ATOM 753 C C . ASP A 1 93 ? -25.247 0.063 34.843 1.00 74.62 93 ASP A C 1
ATOM 755 O O . ASP A 1 93 ? -25.881 -0.305 35.833 1.00 74.62 93 ASP A O 1
ATOM 759 N N . THR A 1 94 ? -24.119 0.768 34.953 1.00 70.81 94 THR A N 1
ATOM 760 C CA . THR A 1 94 ? -23.589 1.216 36.248 1.00 70.81 94 THR A CA 1
ATOM 761 C C . THR A 1 94 ? -24.540 2.221 36.899 1.00 70.81 94 THR A C 1
ATOM 763 O O . THR A 1 94 ? -24.866 2.083 38.076 1.00 70.81 94 THR A O 1
ATOM 766 N N . TYR A 1 95 ? -25.052 3.188 36.132 1.00 61.84 95 TYR A N 1
ATOM 767 C CA . TYR A 1 95 ? -26.027 4.162 36.624 1.00 61.84 95 TYR A CA 1
ATOM 768 C C . TYR A 1 95 ? -27.340 3.492 37.061 1.00 61.84 95 TYR A C 1
ATOM 770 O O . TYR A 1 95 ? -27.845 3.772 38.146 1.00 61.84 95 TYR A O 1
ATOM 778 N N . ALA A 1 96 ? -27.854 2.539 36.278 1.00 67.69 96 ALA A N 1
ATOM 779 C CA . ALA A 1 96 ? -29.065 1.788 36.602 1.00 67.69 96 ALA A CA 1
ATOM 780 C C . ALA A 1 96 ? -28.913 0.910 37.858 1.00 67.69 96 ALA A C 1
ATOM 782 O O . ALA A 1 96 ? -29.868 0.768 38.622 1.00 67.69 96 ALA A O 1
ATOM 783 N N . LYS A 1 97 ? -27.727 0.337 38.104 1.00 69.69 97 LYS A N 1
ATOM 784 C CA . LYS A 1 97 ? -27.432 -0.411 39.339 1.00 69.69 97 LYS A CA 1
ATOM 785 C C . LYS A 1 97 ? -27.375 0.502 40.566 1.00 69.69 97 LYS A C 1
ATOM 787 O O . LYS A 1 97 ? -27.931 0.148 41.596 1.00 69.69 97 LYS A O 1
ATOM 792 N N . VAL A 1 98 ? -26.771 1.688 40.455 1.00 67.88 98 VAL A N 1
ATOM 793 C CA . VAL A 1 98 ? -26.732 2.663 41.561 1.00 67.88 98 VAL A CA 1
ATOM 794 C C . VAL A 1 98 ? -28.137 3.165 41.910 1.00 67.88 98 VAL A C 1
ATOM 796 O O . VAL A 1 98 ? -28.467 3.257 43.088 1.00 67.88 98 VAL A O 1
ATOM 799 N N . LEU A 1 99 ? -28.987 3.421 40.909 1.00 59.94 99 LEU A N 1
ATOM 800 C CA . LEU A 1 99 ? -30.352 3.913 41.131 1.00 59.94 99 LEU A CA 1
ATOM 801 C C . LEU A 1 99 ? -31.271 2.883 41.810 1.00 59.94 99 LEU A C 1
ATOM 803 O O . LEU A 1 99 ? -32.119 3.247 42.616 1.00 59.94 99 LEU A O 1
ATOM 807 N N . LYS A 1 100 ? -31.109 1.591 41.497 1.00 65.50 100 LYS A N 1
ATOM 808 C CA . LYS A 1 100 ? -31.898 0.513 42.119 1.00 65.50 100 LYS A CA 1
ATOM 809 C C . LYS A 1 100 ? -31.514 0.269 43.580 1.00 65.50 100 LYS A C 1
ATOM 811 O O . LYS A 1 100 ? -32.354 -0.160 44.363 1.00 65.50 100 LYS A O 1
ATOM 816 N N . ASN A 1 101 ? -30.277 0.585 43.959 1.00 58.44 101 ASN A N 1
ATOM 817 C CA . ASN A 1 101 ? -29.792 0.410 45.328 1.00 58.44 101 ASN A CA 1
ATOM 818 C C . ASN A 1 101 ? -30.270 1.518 46.285 1.00 58.44 101 ASN A C 1
ATOM 820 O O . ASN A 1 101 ? -30.165 1.353 47.495 1.00 58.44 101 ASN A O 1
ATOM 824 N N . THR A 1 102 ? -30.790 2.639 45.777 1.00 56.62 102 THR A N 1
ATOM 825 C CA . THR A 1 102 ? -31.290 3.755 46.600 1.00 56.62 102 THR A CA 1
ATOM 826 C C . THR A 1 102 ? -32.805 3.740 46.813 1.00 56.62 102 THR A C 1
ATOM 828 O O . THR A 1 102 ? -33.325 4.623 47.487 1.00 56.62 102 THR A O 1
ATOM 831 N N . THR A 1 103 ? -33.531 2.756 46.266 1.00 53.19 103 THR A N 1
ATOM 832 C CA . THR A 1 103 ? -35.005 2.684 46.355 1.00 53.19 103 THR A CA 1
ATOM 833 C C . THR A 1 103 ? -35.544 1.607 47.302 1.00 53.19 103 THR A C 1
ATOM 835 O O . THR A 1 103 ? -36.758 1.500 47.466 1.00 53.19 103 THR A O 1
ATOM 838 N N . SER A 1 104 ? -34.689 0.840 47.984 1.00 47.56 104 SER A N 1
ATOM 839 C CA . SER A 1 104 ? -35.117 -0.025 49.089 1.00 47.56 104 SER A CA 1
ATOM 840 C C . SER A 1 104 ? -35.133 0.752 50.414 1.00 47.56 104 SER A C 1
ATOM 842 O O . SER A 1 104 ? -34.099 0.857 51.061 1.00 47.56 104 SER A O 1
ATOM 844 N N . ALA A 1 105 ? -36.323 1.253 50.770 1.00 45.75 105 ALA A N 1
ATOM 845 C CA . ALA A 1 105 ? -36.787 1.749 52.078 1.00 45.75 105 ALA A CA 1
ATOM 846 C C . ALA A 1 105 ? -36.022 2.922 52.760 1.00 45.75 105 ALA A C 1
ATOM 848 O O . ALA A 1 105 ? -34.812 2.856 52.969 1.00 45.75 105 ALA A O 1
ATOM 849 N N . PRO A 1 106 ? -36.727 3.996 53.184 1.00 49.34 106 PRO A N 1
ATOM 850 C CA . PRO A 1 106 ? -36.156 5.057 54.003 1.00 49.34 106 PRO A CA 1
ATOM 851 C C . PRO A 1 106 ? -36.174 4.654 55.482 1.00 49.34 106 PRO A C 1
ATOM 853 O O . PRO A 1 106 ? -37.096 5.022 56.200 1.00 49.34 106 PRO A O 1
ATOM 856 N N . ASP A 1 107 ? -35.144 3.954 55.951 1.00 44.00 107 ASP A N 1
ATOM 857 C CA . ASP A 1 107 ? -34.907 3.820 57.390 1.00 44.00 107 ASP A CA 1
ATOM 858 C C . ASP A 1 107 ? -33.612 4.528 57.794 1.00 44.00 107 ASP A C 1
ATOM 860 O O . ASP A 1 107 ? -32.502 4.123 57.461 1.00 44.00 107 ASP A O 1
ATOM 864 N N . SER A 1 108 ? -33.813 5.614 58.547 1.00 51.47 108 SER A N 1
ATOM 865 C CA . SER A 1 108 ? -32.940 6.148 59.598 1.00 51.47 108 SER A CA 1
ATOM 866 C C . SER A 1 108 ? -31.449 6.359 59.291 1.00 51.47 108 SER A C 1
ATOM 868 O O . SER A 1 108 ? -30.642 5.438 59.275 1.00 51.47 108 SER A O 1
ATOM 870 N N . ILE A 1 109 ? -31.090 7.644 59.190 1.00 52.56 109 ILE A N 1
ATOM 871 C CA . ILE A 1 109 ? -29.868 8.288 59.70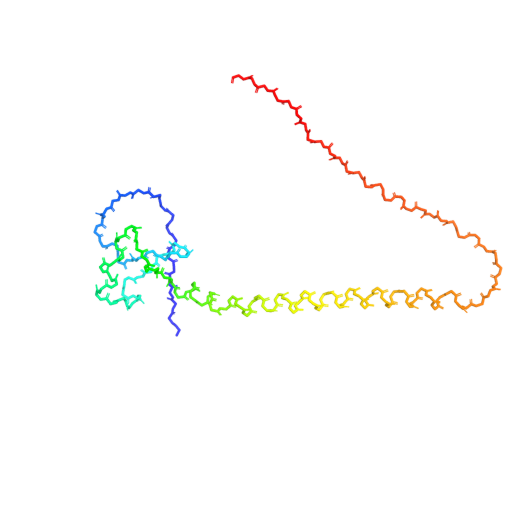5 1.00 52.56 109 ILE A CA 1
ATOM 872 C C . ILE A 1 109 ? -28.740 7.307 60.076 1.00 52.56 109 ILE A C 1
ATOM 874 O O . ILE A 1 109 ? -28.606 6.893 61.225 1.00 52.56 109 ILE A O 1
ATOM 878 N N . ASN A 1 110 ? -27.834 7.049 59.137 1.00 48.19 110 ASN A N 1
ATOM 879 C CA . ASN A 1 110 ? -26.440 6.860 59.508 1.00 48.19 110 ASN A CA 1
ATOM 880 C C . ASN A 1 110 ? -25.535 7.491 58.452 1.00 48.19 110 ASN A C 1
ATOM 882 O O . ASN A 1 110 ? -25.607 7.190 57.263 1.00 48.19 110 ASN A O 1
ATOM 886 N N . LYS A 1 111 ? -24.749 8.463 58.906 1.00 46.94 111 LYS A N 1
ATOM 887 C CA . LYS A 1 111 ? -23.912 9.355 58.104 1.00 46.94 111 LYS A CA 1
ATOM 888 C C . LYS A 1 111 ? -22.801 8.513 57.454 1.00 46.94 111 LYS A C 1
ATOM 890 O O . LYS A 1 111 ? -21.937 8.030 58.187 1.00 46.94 111 LYS A O 1
ATOM 895 N N . PRO A 1 112 ? -22.751 8.336 56.122 1.00 43.50 112 PRO A N 1
ATOM 896 C CA . PRO A 1 112 ? -21.583 7.738 55.506 1.00 43.50 112 PRO A CA 1
ATOM 897 C C . PRO A 1 112 ? -20.470 8.783 55.534 1.00 43.50 112 PRO A C 1
ATOM 899 O O . PRO A 1 112 ? -20.601 9.870 54.966 1.00 43.50 112 PRO A O 1
ATOM 902 N N . SER A 1 113 ? -19.383 8.462 56.232 1.00 49.19 113 SER A N 1
ATOM 903 C CA . SER A 1 113 ? -18.121 9.184 56.117 1.00 49.19 113 SER A CA 1
ATOM 904 C C . SER A 1 113 ? -17.709 9.195 54.644 1.00 49.19 113 SER A C 1
ATOM 906 O O . SER A 1 113 ? -17.306 8.174 54.085 1.00 49.19 113 SER A O 1
ATOM 908 N N . LEU A 1 114 ? -17.868 10.351 53.999 1.00 44.41 114 LEU A N 1
ATOM 909 C CA . LEU A 1 114 ? -17.282 10.648 52.700 1.00 44.41 114 LEU A CA 1
ATOM 910 C C . LEU A 1 114 ? -15.765 10.652 52.885 1.00 44.41 114 LEU A C 1
ATOM 912 O O . LEU A 1 114 ? -15.163 11.681 53.189 1.00 44.41 114 LEU A O 1
ATOM 916 N N . HIS A 1 115 ? -15.131 9.498 52.687 1.00 47.88 115 HIS A N 1
ATOM 917 C CA . HIS A 1 115 ? -13.715 9.472 52.362 1.00 47.88 115 HIS A CA 1
ATOM 918 C C . HIS A 1 115 ? -13.579 10.041 50.948 1.00 47.88 115 HIS A C 1
ATOM 920 O O . HIS A 1 115 ? -13.584 9.325 49.949 1.00 47.88 115 HIS A O 1
ATOM 926 N N . THR A 1 116 ? -13.522 11.369 50.863 1.00 46.72 116 THR A N 1
ATOM 927 C CA . THR A 1 116 ? -13.103 12.082 49.664 1.00 46.72 116 THR A CA 1
ATOM 928 C C . THR A 1 116 ? -11.694 11.602 49.339 1.00 46.72 116 THR A C 1
ATOM 930 O O . THR A 1 116 ? -10.718 12.042 49.947 1.00 46.72 116 THR A O 1
ATOM 933 N N . ILE A 1 117 ? -11.569 10.676 48.390 1.00 49.44 117 ILE A N 1
ATOM 934 C CA . ILE A 1 117 ? -10.285 10.395 47.759 1.00 49.44 117 ILE A CA 1
ATOM 935 C C . ILE A 1 117 ? -10.003 11.605 46.870 1.00 49.44 117 ILE A C 1
ATOM 937 O O . ILE A 1 117 ? -10.428 11.678 45.719 1.00 49.44 117 ILE A O 1
ATOM 941 N N . ILE A 1 118 ? -9.324 12.601 47.440 1.00 49.66 118 ILE A N 1
ATOM 942 C CA . ILE A 1 118 ? -8.706 13.673 46.670 1.00 49.66 118 ILE A CA 1
ATOM 943 C C . ILE A 1 118 ? -7.569 13.012 45.891 1.00 49.66 118 ILE A C 1
ATOM 945 O O . ILE A 1 118 ? -6.463 12.847 46.407 1.00 49.66 118 ILE A O 1
ATOM 949 N N . ILE A 1 119 ? -7.834 12.606 44.649 1.00 53.16 119 ILE A N 1
ATOM 950 C CA . ILE A 1 119 ? -6.770 12.257 43.708 1.00 53.16 119 ILE A CA 1
ATOM 951 C C . ILE A 1 119 ? -6.058 13.571 43.382 1.00 53.16 119 ILE A C 1
ATOM 953 O O . ILE A 1 119 ? -6.484 14.337 42.518 1.00 53.16 119 ILE A O 1
ATOM 957 N N . ARG A 1 120 ? -4.989 13.871 44.127 1.00 45.28 120 ARG A N 1
ATOM 958 C CA . ARG A 1 120 ? -4.061 14.948 43.784 1.00 45.28 120 ARG A CA 1
ATOM 959 C C . ARG A 1 120 ? -3.372 14.555 42.481 1.00 45.28 120 ARG A C 1
ATOM 961 O O . ARG A 1 120 ? -2.423 13.779 42.486 1.00 45.28 120 ARG A O 1
ATOM 968 N N . HIS A 1 121 ? -3.849 15.094 41.365 1.00 46.12 121 HIS A N 1
ATOM 969 C CA . HIS A 1 121 ? -3.068 15.151 40.136 1.00 46.12 121 HIS A CA 1
ATOM 970 C C . HIS A 1 121 ? -1.864 16.070 40.389 1.00 46.12 121 HIS A C 1
ATOM 972 O O . HIS A 1 121 ? -1.966 17.292 40.301 1.00 46.12 121 HIS A O 1
ATOM 978 N N . THR A 1 122 ? -0.712 15.500 40.737 1.00 46.72 122 THR A N 1
ATOM 979 C CA . THR A 1 122 ? 0.570 16.205 40.651 1.00 46.72 122 THR A CA 1
ATOM 980 C C . THR A 1 122 ? 0.991 16.261 39.187 1.00 46.72 122 THR A C 1
ATOM 982 O O . THR A 1 122 ? 1.728 15.405 38.706 1.00 46.72 122 THR A O 1
ATOM 985 N N . SER A 1 123 ? 0.518 17.278 38.467 1.00 47.81 123 SER A N 1
ATOM 986 C CA . SER A 1 123 ? 1.173 17.731 37.240 1.00 47.81 123 SER A CA 1
ATOM 987 C C . SER A 1 123 ? 2.429 18.501 37.641 1.00 47.81 123 SER A C 1
ATOM 989 O O . SER A 1 123 ? 2.367 19.704 37.885 1.00 47.81 123 SER A O 1
ATOM 991 N N . GLN A 1 124 ? 3.574 17.822 37.740 1.00 48.69 124 GLN A N 1
ATOM 992 C CA . GLN A 1 124 ? 4.858 18.521 37.718 1.00 48.69 124 GLN A CA 1
ATOM 993 C C . GLN A 1 124 ? 5.146 18.941 36.275 1.00 48.69 124 GLN A C 1
ATOM 995 O O . GLN A 1 124 ? 5.669 18.178 35.469 1.00 48.69 124 GLN A O 1
ATOM 1000 N N . GLN A 1 125 ? 4.767 20.175 35.951 1.00 49.12 125 GLN A N 1
ATOM 1001 C CA . GLN A 1 125 ? 5.423 20.934 34.898 1.00 49.12 125 GLN A CA 1
ATOM 1002 C C . GLN A 1 125 ? 6.790 21.362 35.435 1.00 49.12 125 GLN A C 1
ATOM 1004 O O . GLN A 1 125 ? 6.867 22.198 36.326 1.00 49.12 125 GLN A O 1
ATOM 1009 N N . ASN A 1 126 ? 7.859 20.792 34.887 1.00 46.00 126 ASN A N 1
ATOM 1010 C CA . ASN A 1 126 ? 9.194 21.375 34.946 1.00 46.00 126 ASN A CA 1
ATOM 1011 C C . ASN A 1 126 ? 9.775 21.349 33.531 1.00 46.00 126 ASN A C 1
ATOM 1013 O O . ASN A 1 126 ? 10.548 20.471 33.165 1.00 46.00 126 ASN A O 1
ATOM 1017 N N . ILE A 1 127 ? 9.361 22.325 32.721 1.00 46.38 127 ILE A N 1
ATOM 1018 C CA . ILE A 1 127 ? 10.154 22.778 31.577 1.00 46.38 127 ILE A CA 1
ATOM 1019 C C . ILE A 1 127 ? 11.121 23.811 32.150 1.00 46.38 127 ILE A C 1
ATOM 1021 O O . ILE A 1 127 ? 10.792 24.989 32.290 1.00 46.38 127 ILE A O 1
ATOM 1025 N N . GLY A 1 128 ? 12.296 23.333 32.556 1.00 41.81 128 GLY A N 1
ATOM 1026 C CA . GLY A 1 128 ? 13.423 24.182 32.908 1.00 41.81 128 GLY A CA 1
ATOM 1027 C C . GLY A 1 128 ? 13.929 24.906 31.664 1.00 41.81 128 GLY A C 1
ATOM 1028 O O . GLY A 1 128 ? 14.387 24.281 30.711 1.00 41.81 128 GLY A O 1
ATOM 1029 N N . LYS A 1 129 ? 13.828 26.235 31.683 1.00 48.16 129 LYS A N 1
ATOM 1030 C CA . LYS A 1 129 ? 14.648 27.141 30.878 1.00 48.16 129 LYS A CA 1
ATOM 1031 C C . LYS A 1 129 ?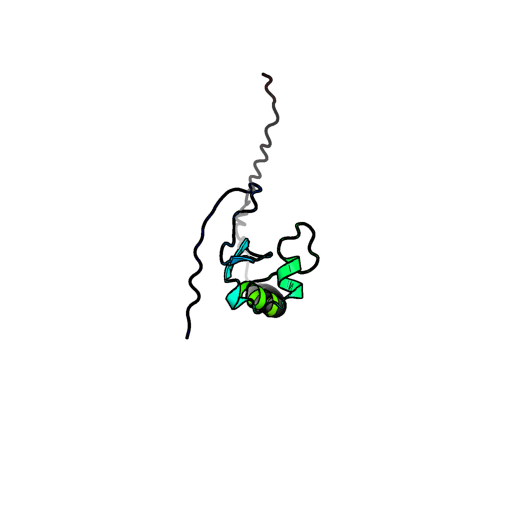 15.937 27.430 31.652 1.00 48.16 129 LYS A C 1
ATOM 1033 O O . LYS A 1 129 ? 15.833 27.866 32.793 1.00 48.16 129 LYS A O 1
ATOM 1038 N N . ASN A 1 130 ? 17.093 27.219 31.021 1.00 40.56 130 ASN A N 1
ATOM 1039 C CA . ASN A 1 130 ? 18.325 28.043 31.029 1.00 40.56 130 ASN A CA 1
ATOM 1040 C C . ASN A 1 130 ? 19.428 27.216 30.331 1.00 40.56 130 ASN A C 1
ATOM 1042 O O . ASN A 1 130 ? 19.595 26.051 30.664 1.00 40.56 130 ASN A O 1
ATOM 1046 N N . LYS A 1 131 ? 19.956 27.628 29.168 1.00 49.00 131 LYS A N 1
ATOM 1047 C CA . LYS A 1 131 ? 20.986 28.663 28.910 1.00 49.00 131 LYS A CA 1
ATOM 1048 C C . LYS A 1 131 ? 22.359 28.321 29.509 1.00 49.00 131 LYS A C 1
ATOM 1050 O O . LYS A 1 131 ? 22.509 28.456 30.711 1.00 49.00 131 LYS A O 1
ATOM 1055 N N . GLU A 1 132 ? 23.304 28.004 28.621 1.00 50.22 132 GLU A N 1
ATOM 1056 C CA . GLU A 1 132 ? 24.769 28.232 28.650 1.00 50.22 132 GLU A CA 1
ATOM 1057 C C . GLU A 1 132 ? 25.208 28.007 27.180 1.00 50.22 132 GLU A C 1
ATOM 1059 O O . GLU A 1 132 ? 24.845 26.989 26.595 1.00 50.22 132 GLU A O 1
ATOM 1064 N N . GLU A 1 133 ? 25.651 28.994 26.391 1.00 41.78 133 GLU A N 1
ATOM 1065 C CA . GLU A 1 133 ? 26.946 29.701 26.451 1.00 41.78 133 GLU A CA 1
ATOM 1066 C C . GLU A 1 133 ? 28.135 28.753 26.634 1.00 41.78 133 GLU A C 1
ATOM 1068 O O . GLU A 1 133 ? 28.536 28.505 27.763 1.00 41.78 133 GLU A O 1
ATOM 1073 N N . VAL A 1 134 ? 28.676 28.259 25.506 1.00 39.94 134 VAL A N 1
ATOM 1074 C CA . VAL A 1 134 ? 30.095 28.360 25.092 1.00 39.94 134 VAL A CA 1
ATOM 1075 C C . VAL A 1 134 ? 30.141 28.432 23.566 1.00 39.94 134 VAL A C 1
ATOM 1077 O O . VAL A 1 134 ? 29.417 27.634 22.926 1.00 39.94 134 VAL A O 1
#

Foldseek 3Di:
DDDDDWDDDDDDDDDDPDPDPQWAAAPPPRTTDGPVRQPDDPVVVVQRVDPDGPDGHHDPVRVVCVVCVVVVVVVVVVVVVVVVVVVVVVVVVVVVVVVVVPPPDDDDDDDPPPPPPPPPPPPPDDPDDDDDDD

pLDDT: mean 71.51, std 21.38, range [31.17, 97.25]

Radius of gyration: 31.42 Å; chains: 1; bounding box: 67×52×82 Å

Secondary structure (DSSP, 8-state):
-PPP--------------TT-SEEE-TTT--EEEGGGS---HHHHHHTT-TT-SS----HHHHHHHHHHHHHHHHHHHHHHHHHHHHHHHHHHHHHHHHHHT-S------------------------------

Sequence (134 aa):
MQYIKIHNYDAPLEMVAKRDSGYYKCDSCFGSVHKDCVNLTSSEVRCMPLQKRVLLLICDECKQLIARMPYMVKMMEEIKRELADLKSNYRKDTYAKVLKNTTSAPDSINKPSLHTIIIRHTSQQNIGKNKEEV